Protein AF-A0A176YTZ2-F1 (afdb_monomer_lite)

Radius of gyration: 22.91 Å; chains: 1; bounding box: 53×55×47 Å

Foldseek 3Di:
DVVVVVVVVVVVVVVVVVPPPPPDPQFDQPDDDDPPDDDDPVSVVSRVVSVVVSVVVLPQDEDPQWDWDPPDPRDIDTDYHDDPVVVVVVLPDPPDPPDDDDDSVVD

Organism: NCBI:txid1497615

Secondary structure (DSSP, 8-state):
-HHHHHHHHHHHHHHHHHTT-----S---S----TTS---HHHHHHHHHHHHHHHHHSPPSSSTTEEEEEEETTEEEEEEE--TTHHHHHTTS---SSSSPPPTT--

pLDDT: mean 72.19, std 13.82, range [47.34, 93.31]

Sequence (107 aa):
MQRRIIHAACAVLALLIASNSSVRAQCALPYQLTNGQPADATQVMANYNALLTCLNNAAPTGSTNALQYNAGSGAFGAVGPLTPLAVQAACTVPCSPAGPPPRARDC

Structure (mmCIF, N/CA/C/O backbone):
data_AF-A0A176YTZ2-F1
#
_entry.id   AF-A0A176YTZ2-F1
#
loop_
_atom_site.group_PDB
_atom_site.id
_atom_site.type_symbol
_atom_site.label_atom_id
_atom_site.label_alt_id
_atom_site.label_comp_id
_atom_site.label_asym_id
_atom_site.label_entity_id
_atom_site.label_seq_id
_atom_site.pdbx_PDB_ins_code
_atom_site.Cartn_x
_atom_site.Cartn_y
_atom_site.Cartn_z
_atom_site.occupancy
_atom_site.B_iso_or_equiv
_atom_site.auth_seq_id
_atom_site.auth_comp_id
_atom_site.auth_asym_id
_atom_site.auth_atom_id
_atom_site.pdbx_PDB_model_num
ATOM 1 N N . MET A 1 1 ? 40.023 30.103 -2.537 1.00 60.72 1 MET A N 1
ATOM 2 C CA . MET A 1 1 ? 39.128 29.505 -1.514 1.00 60.72 1 MET A CA 1
ATOM 3 C C . MET A 1 1 ? 37.665 29.390 -1.964 1.00 60.72 1 MET A C 1
ATOM 5 O O . MET A 1 1 ? 37.083 28.341 -1.729 1.00 60.72 1 MET A O 1
ATOM 9 N N . GLN A 1 2 ? 37.082 30.370 -2.671 1.00 70.50 2 GLN A N 1
ATOM 10 C CA . GLN A 1 2 ? 35.660 30.360 -3.087 1.00 70.50 2 GLN A CA 1
ATOM 11 C C . GLN A 1 2 ? 35.180 29.125 -3.876 1.00 70.50 2 GLN A C 1
ATOM 13 O O . GLN A 1 2 ? 34.086 28.638 -3.620 1.00 70.50 2 GLN A O 1
ATOM 18 N N . ARG A 1 3 ? 35.986 28.555 -4.784 1.00 67.94 3 ARG A N 1
ATOM 19 C CA . ARG A 1 3 ? 35.586 27.364 -5.569 1.00 67.94 3 ARG A CA 1
ATOM 20 C C . ARG A 1 3 ? 35.256 26.139 -4.706 1.00 67.94 3 ARG A C 1
ATOM 22 O O . ARG A 1 3 ? 34.330 25.405 -5.019 1.00 67.94 3 ARG A O 1
ATOM 29 N N . ARG A 1 4 ? 35.975 25.938 -3.594 1.00 72.00 4 ARG A N 1
ATOM 30 C CA . ARG A 1 4 ? 35.717 24.821 -2.666 1.00 72.00 4 ARG A CA 1
ATOM 31 C C . ARG A 1 4 ? 34.412 25.018 -1.888 1.00 72.00 4 ARG A C 1
ATOM 33 O O . ARG A 1 4 ? 33.714 24.048 -1.628 1.00 72.00 4 ARG A O 1
ATOM 40 N N . ILE A 1 5 ? 34.068 26.273 -1.590 1.00 76.88 5 ILE A N 1
ATOM 41 C CA . ILE A 1 5 ? 32.830 26.644 -0.892 1.00 76.88 5 ILE A CA 1
ATOM 42 C C . ILE A 1 5 ? 31.616 26.421 -1.804 1.00 76.88 5 ILE A C 1
ATOM 44 O O . ILE A 1 5 ? 30.616 25.872 -1.357 1.00 76.88 5 ILE A O 1
ATOM 48 N N . ILE A 1 6 ? 31.725 26.754 -3.097 1.00 82.00 6 ILE A N 1
ATOM 49 C CA . ILE A 1 6 ? 30.643 26.542 -4.074 1.00 82.00 6 ILE A CA 1
ATOM 50 C C . ILE A 1 6 ? 30.339 25.046 -4.249 1.00 82.00 6 ILE A C 1
ATOM 52 O O . ILE A 1 6 ? 29.175 24.653 -4.251 1.00 82.00 6 ILE A O 1
ATOM 56 N N . HIS A 1 7 ? 31.363 24.190 -4.334 1.00 77.94 7 HIS A N 1
ATOM 57 C CA . HIS A 1 7 ? 31.148 22.742 -4.437 1.00 77.94 7 HIS A CA 1
ATOM 58 C C . HIS A 1 7 ? 30.543 22.140 -3.163 1.00 77.94 7 HIS A C 1
ATOM 60 O O . HIS A 1 7 ? 29.632 21.321 -3.260 1.00 77.94 7 HIS A O 1
ATOM 66 N N . ALA A 1 8 ? 30.995 22.576 -1.982 1.00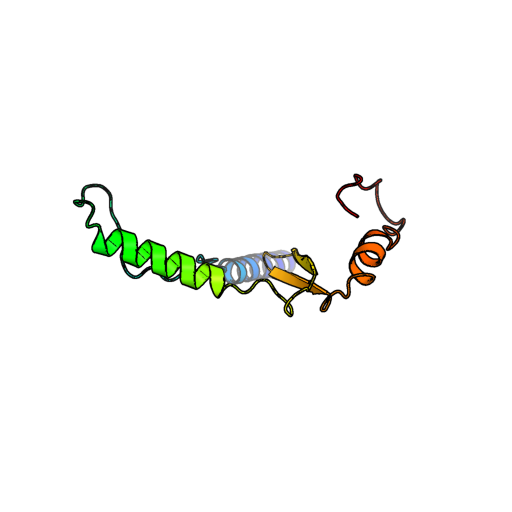 81.19 8 ALA A N 1
ATOM 67 C CA . ALA A 1 8 ? 30.428 22.127 -0.713 1.00 81.19 8 ALA A CA 1
ATOM 68 C C . ALA A 1 8 ? 28.954 22.542 -0.567 1.00 81.19 8 ALA A C 1
ATOM 70 O O . ALA A 1 8 ? 28.121 21.718 -0.195 1.00 81.19 8 ALA A O 1
ATOM 71 N N . ALA A 1 9 ? 28.611 23.781 -0.933 1.00 84.94 9 ALA A N 1
ATOM 72 C CA . ALA A 1 9 ? 27.233 24.267 -0.901 1.00 84.94 9 ALA A CA 1
ATOM 73 C C . ALA A 1 9 ? 26.319 23.480 -1.857 1.00 84.94 9 ALA A C 1
ATOM 75 O O . ALA A 1 9 ? 25.211 23.108 -1.478 1.00 84.94 9 ALA A O 1
ATOM 76 N N . CYS A 1 10 ? 26.797 23.166 -3.065 1.00 81.56 10 CYS A N 1
ATOM 77 C CA . CYS A 1 10 ? 26.028 22.394 -4.043 1.00 81.56 10 CYS A CA 1
ATOM 78 C C . CYS A 1 10 ? 25.810 20.937 -3.589 1.00 81.56 10 CYS A C 1
ATOM 80 O O . CYS A 1 10 ? 24.720 20.395 -3.755 1.00 81.56 10 CYS A O 1
ATOM 82 N N . ALA A 1 11 ? 26.816 20.320 -2.958 1.00 83.31 11 ALA A N 1
ATOM 83 C CA . ALA A 1 11 ? 26.711 18.964 -2.419 1.00 83.31 11 ALA A CA 1
ATOM 84 C C . ALA A 1 11 ? 25.731 18.876 -1.235 1.00 83.31 11 ALA A C 1
ATOM 86 O O . ALA A 1 11 ? 24.923 17.951 -1.173 1.00 83.31 11 ALA A O 1
ATOM 87 N N . VAL A 1 12 ? 25.759 19.856 -0.325 1.00 85.88 12 VAL A N 1
ATOM 88 C CA . VAL A 1 12 ? 24.815 19.930 0.804 1.00 85.88 12 VAL A CA 1
ATOM 89 C C . VAL A 1 12 ? 23.391 20.176 0.307 1.00 85.88 12 VAL A C 1
ATOM 91 O O . VAL A 1 12 ? 22.462 19.518 0.773 1.00 85.88 12 VAL A O 1
ATOM 94 N N . LEU A 1 13 ? 23.220 21.067 -0.676 1.00 86.25 13 LEU A N 1
ATOM 95 C CA . LEU A 1 13 ? 21.915 21.324 -1.278 1.00 86.25 13 LEU A CA 1
ATOM 96 C C . LEU A 1 13 ? 21.350 20.060 -1.932 1.00 86.25 13 LEU A C 1
ATOM 98 O O . LEU A 1 13 ? 20.203 19.732 -1.665 1.00 86.25 13 LEU A O 1
ATOM 102 N N . ALA A 1 14 ? 22.154 19.314 -2.699 1.00 81.88 14 ALA A N 1
ATOM 103 C CA . ALA A 1 14 ? 21.739 18.054 -3.322 1.00 81.88 14 ALA A CA 1
ATOM 104 C C . ALA A 1 14 ? 21.310 16.986 -2.296 1.00 81.88 14 ALA A C 1
ATOM 106 O O . ALA A 1 14 ? 20.332 16.270 -2.519 1.00 81.88 14 ALA A O 1
ATOM 107 N N . LEU A 1 15 ? 21.996 16.909 -1.149 1.00 79.88 15 LEU A N 1
ATOM 108 C CA . LEU A 1 15 ? 21.674 15.954 -0.084 1.00 79.88 15 LEU A CA 1
ATOM 109 C C . LEU A 1 15 ? 20.337 16.273 0.610 1.00 79.88 15 LEU A C 1
ATOM 111 O O . LEU A 1 15 ? 19.611 15.359 0.996 1.00 79.88 15 LEU A O 1
ATOM 115 N N . LEU A 1 16 ? 19.988 17.559 0.723 1.00 78.00 16 LEU A N 1
ATOM 116 C CA . LEU A 1 16 ? 18.722 18.023 1.305 1.00 78.00 16 LEU A CA 1
ATOM 117 C C . LEU A 1 16 ? 17.508 17.758 0.399 1.00 78.00 16 LEU A C 1
ATOM 119 O O . LEU A 1 16 ? 16.400 17.591 0.902 1.00 78.00 16 LEU A O 1
ATOM 123 N N . ILE A 1 17 ? 17.691 17.701 -0.924 1.00 76.19 17 ILE A N 1
ATOM 124 C CA . ILE A 1 17 ? 16.598 17.372 -1.862 1.00 76.19 17 ILE A CA 1
ATOM 125 C C . ILE A 1 17 ? 16.347 15.858 -1.899 1.00 76.19 17 ILE A C 1
ATOM 127 O O . ILE A 1 17 ? 15.204 15.423 -2.031 1.00 76.19 17 ILE A O 1
ATOM 131 N N . ALA A 1 18 ? 17.404 15.054 -1.740 1.00 68.62 18 ALA A N 1
ATOM 132 C CA . ALA A 1 18 ? 17.346 13.594 -1.812 1.00 68.62 18 ALA A CA 1
ATOM 133 C C . ALA A 1 18 ? 16.739 12.917 -0.565 1.00 68.62 18 ALA A C 1
ATOM 135 O O . ALA A 1 18 ? 16.331 11.761 -0.641 1.00 68.62 18 ALA A O 1
ATOM 136 N N . SER A 1 19 ? 16.635 13.607 0.574 1.00 60.84 19 SER A N 1
ATOM 137 C CA . SER A 1 19 ? 16.134 13.038 1.837 1.00 60.84 19 SER A CA 1
ATOM 138 C C . SER A 1 19 ? 14.603 12.912 1.932 1.00 60.84 19 SER A C 1
ATOM 140 O O . SER A 1 19 ? 14.091 12.429 2.941 1.00 60.84 19 SER A O 1
ATOM 142 N N . ASN A 1 20 ? 13.854 13.277 0.884 1.00 56.78 20 ASN A N 1
ATOM 143 C CA . ASN A 1 20 ? 12.386 13.191 0.854 1.00 56.78 20 ASN A CA 1
ATOM 144 C C . ASN A 1 20 ? 11.832 11.840 0.368 1.00 56.78 20 ASN A C 1
ATOM 146 O O . ASN A 1 20 ? 10.648 11.737 0.045 1.00 56.78 20 ASN A O 1
ATOM 150 N N . SER A 1 21 ? 12.634 10.776 0.335 1.00 54.12 21 SER A N 1
ATOM 151 C CA . SER A 1 21 ? 12.125 9.426 0.085 1.00 54.12 21 SER A CA 1
ATOM 152 C C . SER A 1 21 ? 11.426 8.884 1.335 1.00 54.12 21 SER A C 1
ATOM 154 O O . SER A 1 21 ? 11.949 8.029 2.051 1.00 54.12 21 SER A O 1
ATOM 156 N N . SER A 1 22 ? 10.218 9.384 1.602 1.00 53.06 22 SER A N 1
ATOM 157 C CA . SER A 1 22 ? 9.266 8.691 2.465 1.00 53.06 22 SER A CA 1
ATOM 158 C C . SER A 1 22 ? 8.846 7.408 1.754 1.00 53.06 22 SER A C 1
ATOM 160 O O . SER A 1 22 ? 7.838 7.384 1.051 1.00 53.06 22 SER A O 1
ATOM 162 N N . VAL A 1 23 ? 9.609 6.329 1.937 1.00 48.94 23 VAL A N 1
ATOM 163 C CA . VAL A 1 23 ? 9.121 4.972 1.671 1.00 48.94 23 VAL A CA 1
ATOM 164 C C . VAL A 1 23 ? 8.097 4.673 2.759 1.00 48.94 23 VAL A C 1
ATOM 166 O O . VAL A 1 23 ? 8.367 4.021 3.765 1.00 48.94 23 VAL A O 1
ATOM 169 N N . ARG A 1 24 ? 6.906 5.252 2.606 1.00 52.31 24 ARG A N 1
ATOM 170 C CA . ARG A 1 24 ? 5.728 4.755 3.300 1.00 52.31 24 ARG A CA 1
ATOM 171 C C . ARG A 1 24 ? 5.477 3.376 2.715 1.00 52.31 24 ARG A C 1
ATOM 173 O O . ARG A 1 24 ? 5.516 3.222 1.495 1.00 52.31 24 ARG A O 1
ATOM 180 N N . ALA A 1 25 ? 5.237 2.381 3.566 1.00 51.94 25 ALA A N 1
ATOM 181 C CA . ALA A 1 25 ? 4.599 1.160 3.097 1.00 51.94 25 ALA A CA 1
ATOM 182 C C . ALA A 1 25 ? 3.429 1.581 2.193 1.00 51.94 25 ALA A C 1
ATOM 184 O O . ALA A 1 25 ? 2.665 2.472 2.570 1.00 51.94 25 ALA A O 1
ATOM 185 N N . GLN A 1 26 ? 3.321 1.004 0.995 1.00 61.75 26 GLN A N 1
ATOM 186 C CA . GLN A 1 26 ? 2.329 1.402 -0.021 1.00 61.75 26 GLN A CA 1
ATOM 187 C C . GLN A 1 26 ? 0.872 1.250 0.459 1.00 61.75 26 GLN A C 1
ATOM 189 O O . GLN A 1 26 ? -0.066 1.613 -0.244 1.00 61.75 26 GLN A O 1
ATOM 194 N N . CYS A 1 27 ? 0.679 0.726 1.667 1.00 76.00 27 CYS A N 1
ATOM 195 C CA . CYS A 1 27 ? -0.595 0.392 2.258 1.00 76.00 27 CYS A CA 1
ATOM 196 C C . CYS A 1 27 ? -1.057 1.496 3.201 1.00 76.00 27 CYS A C 1
ATOM 198 O O . CYS A 1 27 ? -0.549 1.644 4.315 1.00 76.00 27 CYS A O 1
ATOM 200 N N . ALA A 1 28 ? -2.059 2.253 2.763 1.00 84.31 28 ALA A N 1
ATOM 201 C CA . ALA A 1 28 ? -2.811 3.124 3.648 1.00 84.31 28 ALA A CA 1
ATOM 202 C C . ALA A 1 28 ? -3.697 2.267 4.565 1.00 84.31 28 ALA A C 1
ATOM 204 O O . ALA A 1 28 ? -4.548 1.513 4.094 1.00 84.31 28 ALA A O 1
ATOM 205 N N . LEU A 1 29 ? -3.481 2.379 5.876 1.00 88.56 29 LEU A N 1
ATOM 206 C CA . LEU A 1 29 ? -4.307 1.727 6.889 1.00 88.56 29 LEU A CA 1
ATOM 207 C C . LEU A 1 29 ? -5.422 2.679 7.349 1.00 88.56 29 LEU A C 1
ATOM 209 O O . LEU A 1 29 ? -5.127 3.843 7.631 1.00 88.56 29 LEU A O 1
ATOM 213 N N . PRO A 1 30 ? -6.676 2.209 7.454 1.00 87.56 30 PRO A N 1
ATOM 214 C CA . PRO A 1 30 ? -7.810 3.041 7.855 1.00 87.56 30 PRO A CA 1
ATOM 215 C C . PRO A 1 30 ? -7.798 3.441 9.338 1.00 87.56 30 PRO A C 1
ATOM 217 O O . PRO A 1 30 ? -8.318 4.503 9.673 1.00 87.56 30 PRO A O 1
ATOM 220 N N . TYR A 1 31 ? -7.196 2.638 10.221 1.00 90.81 31 TYR A N 1
ATOM 221 C CA . TYR A 1 31 ? -7.173 2.905 11.662 1.00 90.81 31 TYR A CA 1
ATOM 222 C C . TYR A 1 31 ? -5.745 2.921 12.213 1.00 90.81 31 TYR A C 1
ATOM 224 O O . TYR A 1 31 ? -4.928 2.060 11.883 1.00 90.81 31 TYR A O 1
ATOM 232 N N . GLN A 1 32 ? -5.445 3.865 13.108 1.00 88.19 32 GLN A N 1
ATOM 233 C CA . GLN A 1 32 ? -4.213 3.839 13.900 1.00 88.19 32 GLN A CA 1
ATOM 234 C C . GLN A 1 32 ? -4.484 3.221 15.269 1.00 88.19 32 GLN A C 1
ATOM 236 O O . GLN A 1 32 ? -5.125 3.827 16.123 1.00 88.19 32 GLN A O 1
ATOM 241 N N . LEU A 1 33 ? -3.975 2.008 15.468 1.00 89.12 33 LEU A N 1
ATOM 242 C CA . LEU A 1 33 ? -4.069 1.290 16.734 1.00 89.12 33 LEU A CA 1
ATOM 243 C C . LEU A 1 33 ? -2.929 1.760 17.651 1.00 89.12 33 LEU A C 1
ATOM 245 O O . LEU A 1 33 ? -1.757 1.590 17.314 1.00 89.12 33 LEU A O 1
ATOM 249 N N . THR A 1 34 ? -3.259 2.364 18.793 1.00 90.06 34 THR A N 1
ATOM 250 C CA . THR A 1 34 ? -2.290 2.810 19.808 1.00 90.06 34 THR A CA 1
ATOM 251 C C . THR A 1 34 ? -2.347 1.926 21.053 1.00 90.06 34 THR A C 1
ATOM 253 O O . THR A 1 34 ? -3.390 1.379 21.411 1.00 90.06 34 THR A O 1
ATOM 256 N N . ASN A 1 35 ? -1.205 1.765 21.729 1.00 87.62 35 ASN A N 1
ATOM 257 C CA . ASN A 1 35 ? -1.130 0.968 22.954 1.00 87.62 35 ASN A CA 1
ATOM 258 C C . ASN A 1 35 ? -2.014 1.569 24.055 1.00 87.62 35 ASN A C 1
ATOM 260 O O . ASN A 1 35 ? -1.988 2.775 24.290 1.00 87.62 35 ASN A O 1
ATOM 264 N N . GLY A 1 36 ? -2.770 0.709 24.742 1.00 85.38 36 GLY A N 1
ATOM 265 C CA . GLY A 1 36 ? -3.702 1.107 25.801 1.00 85.38 36 GLY A CA 1
ATOM 266 C C . GLY A 1 36 ? -5.143 1.343 25.335 1.00 85.38 36 GLY A C 1
ATOM 267 O O . GLY A 1 36 ? -6.009 1.574 26.174 1.00 85.38 36 GLY A O 1
ATOM 268 N N . GLN A 1 37 ? -5.431 1.247 24.034 1.00 85.00 37 GLN A N 1
ATOM 269 C CA . GLN A 1 37 ? -6.803 1.161 23.528 1.00 85.00 37 GLN A CA 1
ATOM 270 C C . GLN A 1 37 ? -7.310 -0.291 23.634 1.00 85.00 37 GLN A C 1
ATOM 272 O O . GLN A 1 37 ? -6.552 -1.218 23.325 1.00 85.00 37 GLN A O 1
ATOM 277 N N . PRO A 1 38 ? -8.573 -0.527 24.037 1.00 85.25 38 PRO A N 1
ATOM 278 C CA . PRO A 1 38 ? -9.201 -1.836 23.895 1.00 85.25 38 PRO A CA 1
ATOM 279 C C . PRO A 1 38 ? -9.136 -2.273 22.428 1.00 85.25 38 PRO A C 1
ATOM 281 O O . PRO A 1 38 ? -9.528 -1.515 21.541 1.00 85.25 38 PRO A O 1
ATOM 284 N N . ALA A 1 39 ? -8.626 -3.476 22.162 1.00 80.81 39 ALA A N 1
ATOM 285 C CA . ALA A 1 39 ? -8.517 -3.987 20.801 1.00 80.81 39 ALA A CA 1
ATOM 286 C C . ALA A 1 39 ? -9.915 -4.290 20.238 1.00 80.81 39 ALA A C 1
ATOM 288 O O . ALA A 1 39 ? -10.493 -5.343 20.500 1.00 80.81 39 ALA A O 1
ATOM 289 N N . ASP A 1 40 ? -10.461 -3.350 19.470 1.00 88.38 40 ASP A N 1
ATOM 290 C CA . ASP A 1 40 ? -11.693 -3.540 18.710 1.00 88.38 40 ASP A CA 1
ATOM 291 C C . ASP A 1 40 ? -11.412 -4.445 17.504 1.00 88.38 40 ASP A C 1
ATOM 293 O O . ASP A 1 40 ? -10.660 -4.088 16.588 1.00 88.38 40 ASP A O 1
ATOM 297 N N . ALA A 1 41 ? -12.032 -5.627 17.501 1.00 88.81 41 ALA A N 1
ATOM 298 C CA . ALA A 1 41 ? -11.886 -6.615 16.436 1.00 88.81 41 ALA A CA 1
ATOM 299 C C . ALA A 1 41 ? -12.240 -6.040 15.055 1.00 88.81 41 ALA A C 1
ATOM 301 O O . ALA A 1 41 ? -11.626 -6.420 14.059 1.00 88.81 41 ALA A O 1
ATOM 302 N N . THR A 1 42 ? -13.166 -5.082 14.986 1.00 92.88 42 THR A N 1
ATOM 303 C CA . THR A 1 42 ? -13.567 -4.430 13.734 1.00 92.88 42 THR A CA 1
ATOM 304 C C . THR A 1 42 ? -12.407 -3.641 13.134 1.00 92.88 42 THR A C 1
ATOM 306 O O . THR A 1 42 ? -12.114 -3.760 11.945 1.00 92.88 42 THR A O 1
ATOM 309 N N . GLN A 1 43 ? -11.702 -2.873 13.965 1.00 89.62 43 GLN A N 1
ATOM 310 C CA . GLN A 1 43 ? -10.604 -2.006 13.532 1.00 89.62 43 GLN A CA 1
ATOM 311 C C . GLN A 1 43 ? -9.366 -2.820 13.153 1.00 89.62 43 GLN A C 1
ATOM 313 O O . GLN A 1 43 ? -8.719 -2.545 12.139 1.00 89.62 43 GLN A O 1
ATOM 318 N N . VAL A 1 44 ? -9.064 -3.865 13.929 1.00 91.44 44 VAL A N 1
ATOM 319 C CA . VAL A 1 44 ? -7.956 -4.784 13.636 1.00 91.44 44 VAL A CA 1
ATOM 320 C C . VAL A 1 44 ? -8.205 -5.528 12.324 1.00 91.44 44 VAL A C 1
ATOM 322 O O . VAL A 1 44 ? -7.325 -5.556 11.461 1.00 91.44 44 VAL A O 1
ATOM 325 N N . MET A 1 45 ? -9.409 -6.074 12.129 1.00 93.31 45 MET A N 1
ATOM 326 C CA . MET A 1 45 ? -9.751 -6.797 10.901 1.00 93.31 45 MET A CA 1
ATOM 327 C C . MET A 1 45 ? -9.825 -5.873 9.682 1.00 93.31 45 MET A C 1
ATOM 329 O O . MET A 1 45 ? -9.396 -6.264 8.598 1.00 93.31 45 MET A O 1
ATOM 333 N N . ALA A 1 46 ? -10.299 -4.634 9.838 1.00 92.38 46 ALA A N 1
ATOM 334 C CA . ALA A 1 46 ? -10.276 -3.647 8.760 1.00 92.38 46 ALA A CA 1
ATOM 335 C C . ALA A 1 46 ? -8.841 -3.306 8.328 1.00 92.38 46 ALA A C 1
ATOM 337 O O . ALA A 1 46 ? -8.545 -3.290 7.132 1.00 92.38 46 ALA A O 1
ATOM 338 N N . ASN A 1 47 ? -7.930 -3.110 9.284 1.00 91.06 47 ASN A N 1
ATOM 339 C CA . ASN A 1 47 ? -6.511 -2.901 8.997 1.00 91.06 47 ASN A CA 1
ATOM 340 C C . ASN A 1 47 ? -5.860 -4.124 8.333 1.00 91.06 47 ASN A C 1
ATOM 342 O O . ASN A 1 47 ? -5.102 -3.967 7.377 1.00 91.06 47 ASN A O 1
ATOM 346 N N . TYR A 1 48 ? -6.177 -5.336 8.795 1.00 91.75 48 TYR A N 1
ATOM 347 C CA . TYR A 1 48 ? -5.690 -6.577 8.189 1.00 91.75 48 TYR A CA 1
ATOM 348 C C . TYR A 1 48 ? -6.150 -6.721 6.731 1.00 91.75 48 TYR A C 1
ATOM 350 O O . TYR A 1 48 ? -5.331 -6.958 5.845 1.00 91.75 48 TYR A O 1
ATOM 358 N N . ASN A 1 49 ? -7.439 -6.506 6.458 1.00 91.69 49 ASN A N 1
ATOM 359 C CA . ASN A 1 49 ? -7.985 -6.575 5.101 1.00 91.69 49 ASN A CA 1
ATOM 360 C C . ASN A 1 49 ? -7.408 -5.481 4.189 1.00 91.69 49 ASN A C 1
ATOM 362 O O . ASN A 1 49 ? -7.150 -5.738 3.010 1.00 91.69 49 ASN A O 1
ATOM 366 N N . ALA A 1 50 ? -7.163 -4.280 4.724 1.00 88.88 50 ALA A N 1
ATOM 367 C CA . ALA A 1 50 ? -6.503 -3.198 3.996 1.00 88.88 50 ALA A CA 1
ATOM 368 C C . ALA A 1 50 ? -5.056 -3.562 3.624 1.00 88.88 50 ALA A C 1
ATOM 370 O O . ALA A 1 50 ? -4.640 -3.344 2.485 1.00 88.88 50 ALA A O 1
ATOM 371 N N . LEU A 1 51 ? -4.309 -4.181 4.543 1.00 88.00 51 LEU A N 1
ATOM 372 C CA . LEU A 1 51 ? -2.965 -4.696 4.268 1.00 88.00 51 LEU A CA 1
ATOM 373 C C . LEU A 1 51 ? -2.985 -5.818 3.234 1.00 88.00 51 LEU A C 1
ATOM 375 O O . LEU A 1 51 ? -2.206 -5.776 2.289 1.00 88.00 51 LEU A O 1
ATOM 379 N N . LEU A 1 52 ? -3.884 -6.790 3.376 1.00 85.94 52 LEU A N 1
ATOM 380 C CA . LEU A 1 52 ? -4.003 -7.905 2.439 1.00 85.94 52 LEU A CA 1
ATOM 381 C C . LEU A 1 52 ? -4.327 -7.410 1.024 1.00 85.94 52 LEU A C 1
ATOM 383 O O . LEU A 1 52 ? -3.683 -7.812 0.060 1.00 85.94 52 LE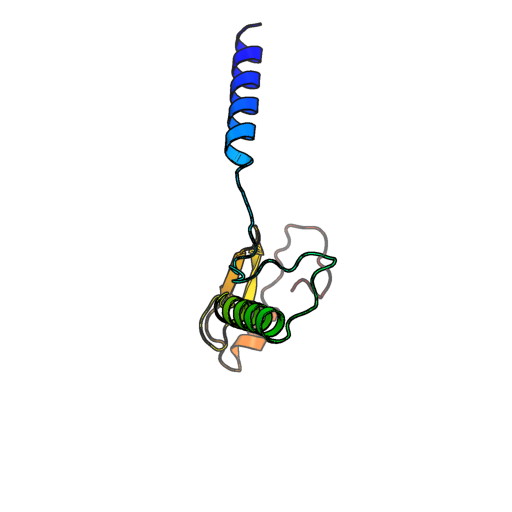U A O 1
ATOM 387 N N . THR A 1 53 ? -5.280 -6.486 0.903 1.00 84.94 53 THR A N 1
ATOM 388 C CA . THR A 1 53 ? -5.636 -5.852 -0.375 1.00 84.94 53 THR A CA 1
ATOM 389 C C . THR A 1 53 ? -4.455 -5.091 -0.955 1.00 84.94 53 THR A C 1
ATOM 391 O O . THR A 1 53 ? -4.151 -5.221 -2.136 1.00 84.94 53 THR A O 1
ATOM 394 N N . CYS A 1 54 ? -3.762 -4.315 -0.125 1.00 83.50 54 CYS A N 1
ATOM 395 C CA . CYS A 1 54 ? -2.590 -3.584 -0.563 1.00 83.50 54 CYS A CA 1
ATOM 396 C C . CYS A 1 54 ? -1.477 -4.513 -1.048 1.00 83.50 54 CYS A C 1
ATOM 398 O O . CYS A 1 54 ? -0.903 -4.240 -2.088 1.00 83.50 54 CYS A O 1
ATOM 400 N N . LEU A 1 55 ? -1.191 -5.611 -0.351 1.00 77.56 55 LEU A N 1
ATOM 401 C CA . LEU A 1 55 ? -0.164 -6.566 -0.768 1.00 77.56 55 LEU A CA 1
ATOM 402 C C . LEU A 1 55 ? -0.549 -7.293 -2.059 1.00 77.56 55 LEU A C 1
ATOM 404 O O . LEU A 1 55 ? 0.302 -7.496 -2.915 1.00 77.56 55 LEU A O 1
ATOM 408 N N . ASN A 1 56 ? -1.829 -7.623 -2.236 1.00 76.00 56 ASN A N 1
ATOM 409 C CA . ASN A 1 56 ? -2.321 -8.193 -3.491 1.00 76.00 56 ASN A CA 1
ATOM 410 C C . ASN A 1 56 ? -2.252 -7.183 -4.654 1.00 76.00 56 ASN A C 1
ATOM 412 O O . ASN A 1 56 ? -2.004 -7.572 -5.793 1.00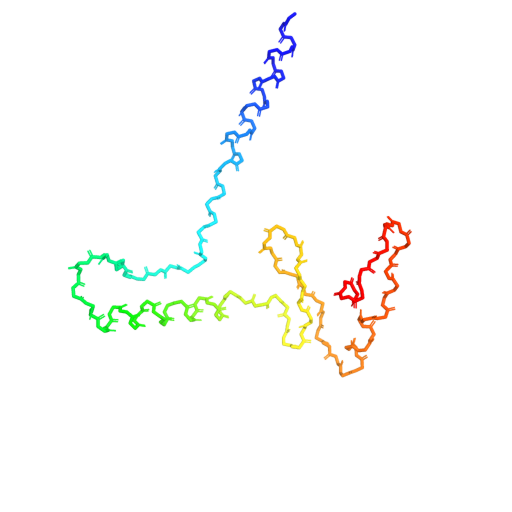 76.00 56 ASN A O 1
ATOM 416 N N . ASN A 1 57 ? -2.449 -5.892 -4.368 1.00 69.50 57 ASN A N 1
ATOM 417 C CA . ASN A 1 57 ? -2.383 -4.801 -5.348 1.00 69.50 57 ASN A CA 1
ATOM 418 C C . ASN A 1 57 ? -0.973 -4.247 -5.562 1.00 69.50 57 ASN A C 1
ATOM 420 O O . ASN A 1 57 ? -0.723 -3.611 -6.588 1.00 69.50 57 ASN A O 1
ATOM 424 N N . ALA A 1 58 ? -0.056 -4.473 -4.620 1.00 67.00 58 ALA A N 1
ATOM 425 C CA . ALA A 1 58 ? 1.381 -4.333 -4.789 1.00 67.00 58 ALA A CA 1
ATOM 426 C C . ALA A 1 58 ? 1.810 -5.471 -5.712 1.00 67.00 58 ALA A C 1
ATOM 428 O O . ALA A 1 58 ? 2.415 -6.460 -5.305 1.00 67.00 58 ALA A O 1
ATOM 429 N N . ALA A 1 59 ? 1.337 -5.358 -6.953 1.00 61.25 59 ALA A N 1
ATOM 430 C CA . ALA A 1 59 ? 1.326 -6.430 -7.903 1.00 61.25 59 ALA A CA 1
ATOM 431 C C . ALA A 1 59 ? 2.771 -6.874 -8.100 1.00 61.25 59 ALA A C 1
ATOM 433 O O . ALA A 1 59 ? 3.652 -6.039 -8.344 1.00 61.25 59 ALA A O 1
ATOM 434 N N . PRO A 1 60 ? 3.017 -8.178 -7.991 1.00 61.84 60 PRO A N 1
ATOM 435 C CA . PRO A 1 60 ? 4.316 -8.718 -8.289 1.00 61.84 60 PRO A CA 1
ATOM 436 C C . PRO A 1 60 ? 4.495 -8.410 -9.804 1.00 61.84 60 PRO A C 1
ATOM 438 O O . PRO A 1 60 ? 3.601 -8.696 -10.602 1.00 61.84 60 PRO A O 1
ATOM 441 N N . THR A 1 61 ? 5.555 -7.695 -10.211 1.00 63.44 61 THR A N 1
ATOM 442 C CA . THR A 1 61 ? 5.669 -7.169 -11.590 1.00 63.44 61 THR A CA 1
ATOM 443 C C . THR A 1 61 ? 5.531 -8.270 -12.645 1.00 63.44 61 THR A C 1
ATOM 445 O O . THR A 1 61 ? 6.010 -9.386 -12.458 1.00 63.44 61 THR A O 1
ATOM 448 N N . GLY A 1 62 ? 4.931 -7.942 -13.793 1.00 64.75 62 GLY A N 1
ATOM 449 C CA . GLY A 1 62 ? 4.805 -8.850 -14.938 1.00 64.75 62 GLY A CA 1
ATOM 450 C C . GLY A 1 62 ? 3.439 -9.526 -15.074 1.00 64.75 62 GLY A C 1
ATOM 451 O O . GLY A 1 62 ? 2.535 -9.344 -14.267 1.00 64.75 62 GLY A O 1
ATOM 452 N N . SER A 1 63 ? 3.268 -10.275 -16.162 1.00 74.25 63 SER A N 1
ATOM 453 C CA . SER A 1 63 ? 2.056 -11.050 -16.449 1.00 74.25 63 SER A CA 1
ATOM 454 C C . SER A 1 63 ? 1.985 -12.333 -15.612 1.00 74.25 63 SER A C 1
ATOM 456 O O . SER A 1 63 ? 2.998 -12.802 -15.097 1.00 74.25 63 SER A O 1
ATOM 458 N N . THR A 1 64 ? 0.812 -12.970 -15.540 1.00 71.50 64 THR A N 1
ATOM 459 C CA . THR A 1 64 ? 0.665 -14.326 -14.980 1.00 71.50 64 THR A CA 1
ATOM 460 C C . THR A 1 64 ? 1.727 -15.270 -15.562 1.00 71.50 64 THR A C 1
ATOM 462 O O . THR A 1 64 ? 1.931 -15.286 -16.774 1.00 71.50 64 THR A O 1
ATOM 465 N N . ASN A 1 65 ? 2.397 -16.045 -14.702 1.00 73.00 65 ASN A N 1
ATOM 466 C CA . ASN A 1 65 ? 3.529 -16.931 -15.030 1.00 73.00 65 ASN A CA 1
ATOM 467 C C . ASN A 1 65 ? 4.856 -16.232 -15.398 1.00 73.00 65 ASN A C 1
ATOM 469 O O . ASN A 1 65 ? 5.734 -16.872 -15.971 1.00 73.00 65 ASN A O 1
ATOM 473 N N . ALA A 1 66 ? 5.037 -14.946 -15.094 1.00 77.31 66 ALA A N 1
ATOM 474 C CA . ALA A 1 66 ? 6.328 -14.269 -15.243 1.00 77.31 66 ALA A CA 1
ATOM 475 C C . ALA A 1 66 ? 7.292 -14.598 -14.088 1.00 77.31 66 ALA A C 1
ATOM 477 O O . ALA A 1 66 ? 6.867 -14.740 -12.938 1.00 77.31 66 ALA A O 1
ATOM 478 N N . LEU A 1 67 ? 8.598 -14.659 -14.376 1.00 79.06 67 LEU A N 1
ATOM 479 C CA . LEU A 1 67 ? 9.616 -14.646 -13.319 1.00 79.06 67 LEU A CA 1
ATOM 480 C C . LEU A 1 67 ? 9.801 -13.227 -12.828 1.00 79.06 67 LEU A C 1
ATOM 482 O O . LEU A 1 67 ? 10.090 -12.330 -13.621 1.00 79.06 67 LEU A O 1
ATOM 486 N N . GLN A 1 68 ? 9.715 -13.052 -11.517 1.00 81.38 68 GLN A N 1
ATOM 487 C CA . GLN A 1 68 ? 10.083 -11.804 -10.880 1.00 81.38 68 GLN A CA 1
ATOM 488 C C . GLN A 1 68 ? 11.470 -11.852 -10.299 1.00 81.38 68 GLN A C 1
ATOM 490 O O . GLN A 1 68 ? 11.872 -12.826 -9.666 1.00 81.38 68 GLN A O 1
ATOM 495 N N . TYR A 1 69 ? 12.170 -10.746 -10.486 1.00 78.62 69 TYR A N 1
ATOM 496 C CA . TYR A 1 69 ? 13.487 -10.524 -9.932 1.00 78.62 69 TYR A CA 1
ATOM 497 C C . TYR A 1 69 ? 13.532 -9.151 -9.267 1.00 78.62 69 TYR A C 1
ATOM 499 O O . TYR A 1 69 ? 12.772 -8.240 -9.598 1.00 78.62 69 TYR A O 1
ATOM 507 N N . ASN A 1 70 ? 14.428 -9.001 -8.298 1.00 80.12 70 ASN A N 1
ATOM 508 C CA . ASN A 1 70 ? 14.698 -7.710 -7.685 1.00 80.12 70 ASN A CA 1
ATOM 509 C C . ASN A 1 70 ? 15.452 -6.838 -8.701 1.00 80.12 70 ASN A C 1
ATOM 511 O O . ASN A 1 70 ? 16.583 -7.158 -9.065 1.00 80.12 70 ASN A O 1
ATOM 515 N N . ALA A 1 71 ? 14.828 -5.757 -9.171 1.00 76.62 71 ALA A N 1
ATOM 516 C CA . ALA A 1 71 ? 15.414 -4.852 -10.162 1.00 76.62 71 ALA A CA 1
ATOM 517 C C . ALA A 1 71 ? 16.316 -3.771 -9.533 1.00 76.62 71 ALA A C 1
ATOM 519 O O . ALA A 1 71 ? 16.814 -2.891 -10.235 1.00 76.62 71 ALA A O 1
ATOM 520 N N . GLY A 1 72 ? 16.544 -3.832 -8.218 1.00 76.56 72 GLY A N 1
ATOM 521 C CA . GLY A 1 72 ? 17.260 -2.814 -7.456 1.00 76.56 72 GLY A CA 1
ATOM 522 C C . GLY A 1 72 ? 16.331 -1.715 -6.937 1.00 76.56 72 GLY A C 1
ATOM 523 O O . GLY A 1 72 ? 15.188 -1.572 -7.365 1.00 76.56 72 GLY A O 1
ATOM 524 N N . SER A 1 73 ? 16.813 -0.913 -5.980 1.00 67.69 73 SER A N 1
ATOM 525 C CA . SER A 1 73 ? 16.091 0.243 -5.399 1.00 67.69 73 SER A CA 1
ATOM 526 C C . SER A 1 73 ? 14.711 -0.045 -4.771 1.00 67.69 73 SER A C 1
ATOM 528 O O . SER A 1 73 ? 13.917 0.871 -4.588 1.00 67.69 73 SER A O 1
ATOM 530 N N . GLY A 1 74 ? 14.425 -1.303 -4.411 1.00 67.69 74 GLY A N 1
ATOM 531 C CA . GLY A 1 74 ? 13.117 -1.718 -3.883 1.00 67.69 74 GLY A CA 1
ATOM 532 C C . GLY A 1 74 ? 12.044 -1.941 -4.955 1.00 67.69 74 GLY A C 1
ATOM 533 O O . GLY A 1 74 ? 10.880 -2.123 -4.608 1.00 67.69 74 GLY A O 1
ATOM 534 N N . ALA A 1 75 ? 12.420 -1.937 -6.239 1.00 71.75 75 ALA A N 1
ATOM 535 C CA . ALA A 1 75 ? 11.528 -2.243 -7.349 1.00 71.75 75 ALA A CA 1
ATOM 536 C C . ALA A 1 75 ? 11.611 -3.726 -7.738 1.00 71.75 75 ALA A C 1
ATOM 538 O O . ALA A 1 75 ? 12.682 -4.341 -7.729 1.00 71.75 75 ALA A O 1
ATOM 539 N N . PHE A 1 76 ? 10.473 -4.284 -8.137 1.00 76.81 76 PHE A N 1
ATOM 540 C CA . PHE A 1 76 ? 10.411 -5.589 -8.781 1.00 76.81 76 PHE A CA 1
ATOM 541 C C . PHE A 1 76 ? 10.489 -5.403 -10.304 1.00 76.81 76 PHE A C 1
ATOM 543 O O . PHE A 1 76 ? 9.948 -4.443 -10.854 1.00 76.81 76 PHE A O 1
ATOM 550 N N . GLY A 1 77 ? 11.217 -6.293 -10.974 1.00 78.81 77 GLY A N 1
ATOM 551 C CA . GLY A 1 77 ? 11.235 -6.447 -12.427 1.00 78.81 77 GLY A CA 1
ATOM 552 C C . GLY A 1 77 ? 10.656 -7.802 -12.814 1.00 78.81 77 GLY A C 1
ATOM 553 O O . GLY A 1 77 ? 10.494 -8.678 -11.962 1.00 78.81 77 GLY A O 1
ATOM 554 N N . ALA A 1 78 ? 10.324 -7.984 -14.091 1.00 79.38 78 ALA A N 1
ATOM 555 C CA . ALA A 1 78 ? 9.752 -9.238 -14.559 1.00 79.38 78 ALA A CA 1
ATOM 556 C C . ALA A 1 78 ? 10.188 -9.611 -15.968 1.00 79.38 78 ALA A C 1
ATOM 558 O O . ALA A 1 78 ? 10.252 -8.756 -16.852 1.00 79.38 78 ALA A O 1
ATOM 559 N N . VAL A 1 79 ? 10.436 -10.901 -16.176 1.00 79.75 79 VAL A N 1
ATOM 560 C CA . VAL A 1 79 ? 10.625 -11.495 -17.503 1.00 79.75 79 VAL A CA 1
ATOM 561 C C . VAL A 1 79 ? 9.365 -12.278 -17.845 1.00 79.75 79 VAL A C 1
ATOM 563 O O . VAL A 1 79 ? 8.838 -12.968 -16.975 1.00 79.75 79 VAL A O 1
ATOM 566 N N . GLY A 1 80 ? 8.885 -12.101 -19.084 1.00 71.06 80 GLY A N 1
ATOM 567 C CA . GLY A 1 80 ? 7.555 -12.473 -19.584 1.00 71.06 80 GLY A CA 1
ATOM 568 C C . GLY A 1 80 ? 7.062 -13.892 -19.269 1.00 71.06 80 GLY A C 1
ATOM 569 O O . GLY A 1 80 ? 7.791 -14.712 -18.716 1.00 71.06 80 GLY A O 1
ATOM 570 N N . PRO A 1 81 ? 5.798 -14.192 -19.616 1.00 75.69 81 PRO A N 1
ATOM 571 C CA . PRO A 1 81 ? 5.119 -15.389 -19.144 1.00 75.69 81 PRO A CA 1
ATOM 572 C C . PRO A 1 81 ? 5.870 -16.631 -19.613 1.00 75.69 81 PRO A C 1
ATOM 574 O O . PRO A 1 81 ? 5.987 -16.896 -20.812 1.00 75.69 81 PRO A O 1
ATOM 577 N N . LEU A 1 82 ? 6.409 -17.378 -18.657 1.00 74.81 82 LEU A N 1
ATOM 578 C CA . LEU A 1 82 ? 7.164 -18.572 -18.951 1.00 74.81 82 LEU A CA 1
ATOM 579 C C . LEU A 1 82 ? 6.210 -19.660 -19.424 1.00 74.81 82 LEU A C 1
ATOM 581 O O . LEU A 1 82 ? 5.295 -20.080 -18.714 1.00 74.81 82 LEU A O 1
ATOM 585 N N . THR A 1 83 ? 6.462 -20.159 -20.627 1.00 70.69 83 THR A N 1
ATOM 586 C CA . THR A 1 83 ? 6.000 -21.492 -21.001 1.00 70.69 83 THR A CA 1
ATOM 587 C C . THR A 1 83 ? 6.814 -22.529 -20.213 1.00 70.69 83 THR A C 1
ATOM 589 O O . THR A 1 83 ? 7.926 -22.223 -19.771 1.00 70.69 83 THR A O 1
ATOM 592 N N . PRO A 1 84 ? 6.322 -23.768 -20.030 1.00 65.38 84 PRO A N 1
ATOM 593 C CA . PRO A 1 84 ? 7.017 -24.786 -19.234 1.00 65.38 84 PRO A CA 1
ATOM 594 C C . PRO A 1 84 ? 8.493 -25.016 -19.616 1.00 65.38 84 PRO A C 1
ATOM 596 O O . PRO A 1 84 ? 9.298 -25.358 -18.758 1.00 65.38 84 PRO A O 1
ATOM 599 N N . LEU A 1 85 ? 8.877 -24.776 -20.877 1.00 59.50 85 LEU A N 1
ATOM 600 C CA . LEU A 1 85 ? 10.264 -24.898 -21.347 1.00 59.50 85 LEU A CA 1
ATOM 601 C C . LEU A 1 85 ? 11.147 -23.679 -21.013 1.00 59.50 85 LEU A C 1
ATOM 603 O O . LEU A 1 85 ? 12.368 -23.805 -20.960 1.00 59.50 85 LEU A O 1
ATOM 607 N N . ALA A 1 86 ? 10.564 -22.503 -20.778 1.00 58.53 86 ALA A N 1
ATOM 608 C CA . ALA A 1 86 ? 11.312 -21.267 -20.549 1.00 58.53 86 ALA A CA 1
ATOM 609 C C . ALA A 1 86 ? 11.876 -21.155 -19.117 1.00 58.53 86 ALA A C 1
ATOM 611 O O . ALA A 1 86 ? 12.885 -20.483 -18.910 1.00 58.53 86 ALA A O 1
ATOM 612 N N . VAL A 1 87 ? 11.290 -21.865 -18.140 1.00 59.06 87 VAL A N 1
ATOM 613 C CA . VAL A 1 87 ? 11.786 -21.916 -16.746 1.00 59.06 87 VAL A CA 1
ATOM 614 C C . VAL A 1 87 ? 13.189 -22.531 -16.679 1.00 59.06 87 VAL A C 1
ATOM 616 O O . VAL A 1 87 ? 14.048 -22.041 -15.952 1.00 59.06 87 VAL A O 1
ATOM 619 N N . GLN A 1 88 ? 13.454 -23.562 -17.487 1.00 53.09 88 GLN A N 1
ATOM 620 C CA . GLN A 1 88 ? 14.753 -24.245 -17.532 1.00 53.09 88 GLN A CA 1
ATOM 621 C C . GLN A 1 88 ? 15.841 -23.386 -18.211 1.00 53.09 88 GLN A C 1
ATOM 623 O O . GLN A 1 88 ? 17.017 -23.468 -17.855 1.00 53.09 88 GLN A O 1
ATOM 628 N N . ALA A 1 89 ? 15.452 -22.543 -19.176 1.00 52.53 89 ALA A N 1
ATOM 629 C CA . ALA A 1 89 ? 16.363 -21.675 -19.925 1.00 52.53 89 ALA A CA 1
ATOM 630 C C . ALA A 1 89 ? 16.817 -20.438 -19.124 1.00 52.53 89 ALA A C 1
ATOM 632 O O . ALA A 1 89 ? 17.925 -19.944 -19.314 1.00 52.53 89 ALA A O 1
ATOM 633 N N . ALA A 1 90 ? 15.989 -19.945 -18.197 1.00 53.00 90 ALA A N 1
ATOM 634 C CA . ALA A 1 90 ? 16.315 -18.759 -17.402 1.00 53.00 90 ALA A CA 1
ATOM 635 C C . ALA A 1 90 ? 17.484 -18.990 -16.421 1.00 53.00 90 ALA A C 1
ATOM 637 O O . ALA A 1 90 ? 18.263 -18.076 -16.182 1.00 53.00 90 ALA A O 1
ATOM 638 N N . CYS A 1 91 ? 17.656 -20.218 -15.921 1.00 55.62 91 CYS A N 1
ATOM 639 C CA . CYS A 1 91 ? 18.758 -20.595 -15.022 1.00 55.62 91 CYS A CA 1
ATOM 640 C C . CYS A 1 91 ? 20.047 -20.993 -15.787 1.00 55.62 91 CYS A C 1
ATOM 642 O O . CYS A 1 91 ? 21.056 -21.341 -15.183 1.00 55.62 91 CYS A O 1
ATOM 644 N N . THR A 1 92 ? 20.041 -20.958 -17.131 1.00 50.41 92 THR A N 1
ATOM 645 C CA . THR A 1 92 ? 21.202 -21.322 -17.976 1.00 50.41 92 THR A CA 1
ATOM 646 C C . THR A 1 92 ? 21.865 -20.136 -18.679 1.00 50.41 92 THR A C 1
ATOM 648 O O . THR A 1 92 ? 22.797 -20.337 -19.459 1.00 50.41 92 THR A O 1
ATOM 651 N N . VAL A 1 93 ? 21.462 -18.892 -18.385 1.00 52.03 93 VAL A N 1
ATOM 652 C CA . VAL A 1 93 ? 22.215 -17.718 -18.851 1.00 52.03 93 VAL A CA 1
ATOM 653 C C . VAL A 1 93 ? 23.577 -17.718 -18.142 1.00 52.03 93 VAL A C 1
ATOM 655 O O . VAL A 1 93 ? 23.608 -17.711 -16.911 1.00 52.03 93 VAL A O 1
ATOM 658 N N . PRO A 1 94 ? 24.711 -17.749 -18.868 1.00 47.34 94 PRO A N 1
ATOM 659 C CA . PRO A 1 94 ? 26.018 -17.783 -18.235 1.00 47.34 94 PRO A CA 1
ATOM 660 C C . PRO A 1 94 ? 26.221 -16.489 -17.450 1.00 47.34 94 PRO A C 1
ATOM 662 O O . PRO A 1 94 ? 26.291 -15.399 -18.021 1.00 47.34 94 PRO A O 1
ATOM 665 N N . CYS A 1 95 ? 26.308 -16.628 -16.129 1.00 51.84 95 CYS A N 1
ATOM 666 C CA . CYS A 1 95 ? 26.795 -15.605 -15.222 1.00 51.84 95 CYS A CA 1
ATOM 667 C C . CYS A 1 95 ? 28.118 -15.044 -15.803 1.00 51.84 95 CYS A C 1
ATOM 669 O O . CYS A 1 95 ? 29.112 -15.755 -15.949 1.00 51.84 95 CYS A O 1
ATOM 671 N N . SER A 1 96 ? 28.065 -13.792 -16.275 1.00 51.91 96 SER A N 1
ATOM 672 C CA . SER A 1 96 ? 29.108 -13.145 -17.085 1.00 51.91 96 SER A CA 1
ATOM 673 C C . SE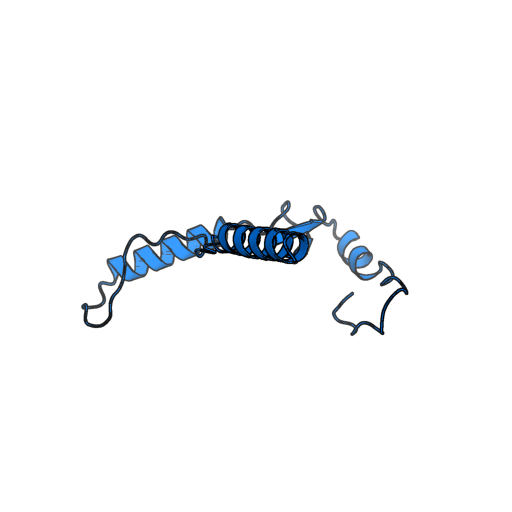R A 1 96 ? 30.454 -13.094 -16.334 1.00 51.91 96 SER A C 1
ATOM 675 O O . SER A 1 96 ? 30.455 -12.816 -15.134 1.00 51.91 96 SER A O 1
ATOM 677 N N . PRO A 1 97 ? 31.614 -13.310 -16.991 1.00 47.88 97 PRO A N 1
ATOM 678 C CA . PRO A 1 97 ? 32.904 -13.551 -16.324 1.00 47.88 97 PRO A CA 1
ATOM 679 C C . PRO A 1 97 ? 33.576 -12.314 -15.689 1.00 47.88 97 PRO A C 1
ATOM 681 O O . PRO A 1 97 ? 34.753 -12.366 -15.340 1.00 47.88 97 PRO A O 1
ATOM 684 N N . ALA A 1 98 ? 32.875 -11.190 -15.528 1.00 50.75 98 ALA A N 1
ATOM 685 C CA . ALA A 1 98 ? 33.469 -9.929 -15.072 1.00 50.75 98 ALA A CA 1
ATOM 686 C C . ALA A 1 98 ? 33.332 -9.675 -13.554 1.00 50.75 98 ALA A C 1
ATOM 688 O O . ALA A 1 98 ? 33.152 -8.532 -13.135 1.00 50.75 98 ALA A O 1
ATOM 689 N N . GLY A 1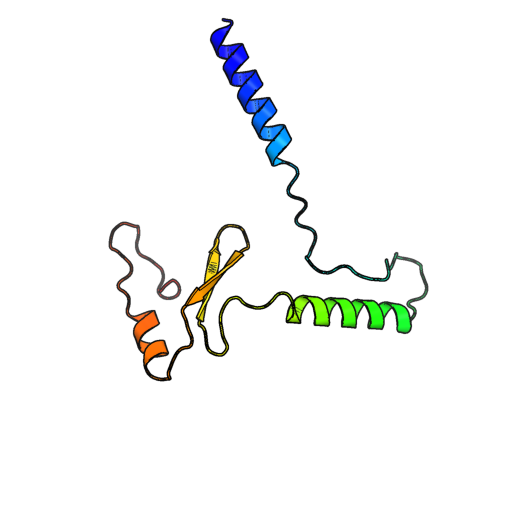 99 ? 33.419 -10.711 -12.713 1.00 57.22 99 GLY A N 1
ATOM 690 C CA . GLY A 1 99 ? 33.338 -10.547 -11.257 1.00 57.22 99 GLY A CA 1
ATOM 691 C C . GLY A 1 99 ? 33.798 -11.767 -10.448 1.00 57.22 99 GLY A C 1
ATOM 692 O O . GLY A 1 99 ? 33.948 -12.852 -11.011 1.00 57.22 99 GLY A O 1
ATOM 693 N N . PRO A 1 100 ? 34.059 -11.598 -9.134 1.00 65.50 100 PRO A N 1
ATOM 694 C CA . PRO A 1 100 ? 34.414 -12.700 -8.235 1.00 65.50 100 PRO A CA 1
ATOM 695 C C . PRO A 1 100 ? 33.318 -13.785 -8.228 1.00 65.50 100 PRO A C 1
ATOM 697 O O . PRO A 1 100 ? 32.153 -13.466 -8.465 1.00 65.50 100 PRO A O 1
ATOM 700 N N . PRO A 1 101 ? 33.675 -15.062 -7.976 1.00 59.38 101 PRO A N 1
ATOM 701 C CA . PRO A 1 101 ? 32.819 -16.210 -8.277 1.00 59.38 101 PRO A CA 1
ATOM 702 C C . PRO A 1 101 ? 31.447 -16.110 -7.583 1.00 59.38 101 PRO A C 1
ATOM 704 O O . PRO A 1 101 ? 31.411 -15.970 -6.354 1.00 59.38 101 PRO A O 1
ATOM 707 N N . PRO A 1 102 ? 30.325 -16.196 -8.327 1.00 56.94 102 PRO A N 1
ATOM 708 C CA . PRO A 1 102 ? 28.995 -16.163 -7.737 1.00 56.94 102 PRO A CA 1
ATOM 709 C C . PRO A 1 102 ? 28.716 -17.457 -6.969 1.00 56.94 102 PRO A C 1
ATOM 711 O O . PRO A 1 102 ? 29.173 -18.546 -7.330 1.00 56.94 102 PRO A O 1
ATOM 714 N N . ARG A 1 103 ? 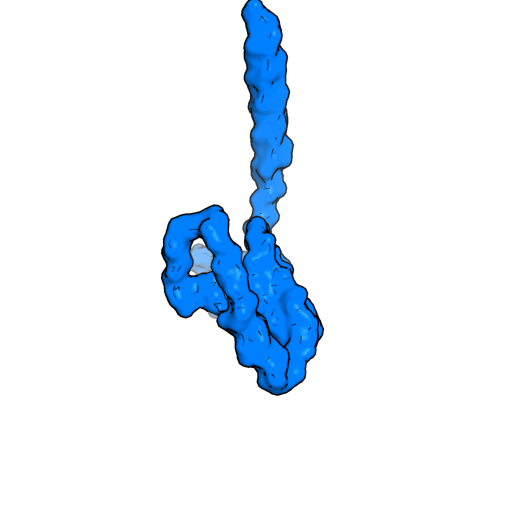27.946 -17.347 -5.885 1.00 58.28 103 ARG A N 1
ATOM 715 C CA . ARG A 1 103 ? 27.400 -18.516 -5.194 1.00 58.28 103 ARG A CA 1
ATOM 716 C C . ARG A 1 103 ? 26.284 -19.094 -6.065 1.00 58.28 103 ARG A C 1
ATOM 718 O O . ARG A 1 103 ? 25.526 -18.350 -6.666 1.00 58.28 103 ARG A O 1
ATOM 725 N N . ALA A 1 104 ? 26.146 -20.419 -6.089 1.00 47.78 104 ALA A N 1
ATOM 726 C CA . ALA A 1 104 ? 25.205 -21.172 -6.937 1.00 47.78 104 ALA A CA 1
ATOM 727 C C . ALA A 1 104 ? 23.695 -20.893 -6.708 1.00 47.78 104 ALA A C 1
ATOM 729 O O . ALA A 1 104 ? 22.858 -21.654 -7.171 1.00 47.78 104 ALA A O 1
ATOM 730 N N . ARG A 1 105 ? 23.345 -19.851 -5.944 1.00 51.16 105 ARG A N 1
ATOM 731 C CA . ARG A 1 105 ? 21.980 -19.333 -5.757 1.00 51.16 105 ARG A CA 1
ATOM 732 C C . ARG A 1 105 ? 21.745 -17.994 -6.465 1.00 51.16 105 ARG A C 1
ATOM 734 O O . ARG A 1 105 ? 20.629 -17.491 -6.411 1.00 51.16 105 ARG A O 1
ATOM 741 N N . ASP A 1 106 ? 22.792 -17.436 -7.073 1.00 49.47 106 ASP A N 1
ATOM 742 C CA . ASP A 1 106 ? 22.787 -16.141 -7.762 1.00 49.47 106 ASP A CA 1
ATOM 743 C C . ASP A 1 106 ? 22.878 -16.303 -9.298 1.00 49.47 106 ASP A C 1
ATOM 745 O O . ASP A 1 106 ? 23.150 -15.340 -10.015 1.00 49.47 106 ASP A O 1
ATOM 749 N N . CYS A 1 107 ? 22.632 -17.527 -9.779 1.00 49.16 107 CYS A N 1
ATOM 750 C CA . CYS A 1 107 ? 22.090 -17.856 -11.094 1.00 49.16 107 CYS A CA 1
ATOM 751 C C . CYS A 1 107 ? 20.825 -18.721 -10.812 1.00 49.16 107 CYS A C 1
ATOM 753 O O . CYS A 1 107 ? 19.838 -18.611 -11.563 1.00 49.16 107 CYS A O 1
#